Protein AF-A0AAX1WXU1-F1 (afdb_monomer_lite)

pLDDT: mean 74.73, std 11.67, range [39.56, 92.31]

Structure (mmCIF, N/CA/C/O backbone):
data_AF-A0AAX1WXU1-F1
#
_entry.id   AF-A0AAX1WXU1-F1
#
loop_
_atom_site.group_PDB
_atom_site.id
_atom_site.type_symbol
_atom_site.label_atom_id
_atom_site.label_alt_id
_atom_site.label_comp_id
_atom_site.label_asym_id
_atom_site.label_entity_id
_atom_site.label_seq_id
_atom_site.pdbx_PDB_ins_code
_atom_site.Cartn_x
_atom_site.Cartn_y
_atom_site.Cartn_z
_atom_site.occupancy
_atom_site.B_iso_or_equiv
_atom_site.auth_seq_id
_atom_site.auth_comp_id
_atom_site.auth_asym_id
_atom_site.auth_atom_id
_atom_site.pdbx_PDB_model_num
ATOM 1 N N . MET A 1 1 ? 30.539 -19.872 -4.841 1.00 39.56 1 MET A N 1
ATOM 2 C CA . MET A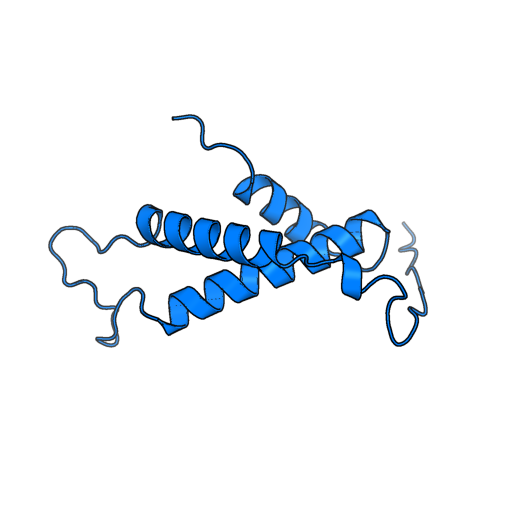 1 1 ? 29.293 -19.482 -5.534 1.00 39.56 1 MET A CA 1
ATOM 3 C C . MET A 1 1 ? 29.396 -17.987 -5.758 1.00 39.56 1 MET A C 1
ATOM 5 O O . MET A 1 1 ? 29.580 -17.281 -4.780 1.00 39.56 1 MET A O 1
ATOM 9 N N . SER A 1 2 ? 29.486 -17.536 -7.012 1.00 42.59 2 SER A N 1
ATOM 10 C CA . SER A 1 2 ? 29.725 -16.120 -7.321 1.00 42.59 2 SER A CA 1
ATOM 11 C C . SER A 1 2 ? 28.393 -15.385 -7.318 1.00 42.59 2 SER A C 1
ATOM 13 O O . SER A 1 2 ? 27.543 -15.697 -8.148 1.00 42.59 2 SER A O 1
ATOM 15 N N . ASP A 1 3 ? 28.227 -14.422 -6.413 1.00 50.34 3 ASP A N 1
ATOM 16 C CA . ASP A 1 3 ? 27.127 -13.462 -6.465 1.00 50.34 3 ASP A CA 1
ATOM 17 C C . ASP A 1 3 ? 27.281 -12.623 -7.737 1.00 50.34 3 ASP A C 1
ATOM 19 O O . ASP A 1 3 ? 28.135 -11.736 -7.829 1.00 50.34 3 ASP A O 1
ATOM 23 N N . GLN A 1 4 ? 26.481 -12.927 -8.759 1.00 51.19 4 GLN A N 1
ATOM 24 C CA . GLN A 1 4 ? 26.314 -12.035 -9.897 1.00 51.19 4 GLN A CA 1
ATOM 25 C C . GLN A 1 4 ? 25.557 -10.802 -9.403 1.00 51.19 4 GLN A C 1
ATOM 27 O O . GLN A 1 4 ? 24.331 -10.775 -9.332 1.00 51.19 4 GLN A O 1
ATOM 32 N N . LYS A 1 5 ? 26.309 -9.763 -9.032 1.00 54.88 5 LYS A N 1
ATOM 33 C CA . LYS A 1 5 ? 25.753 -8.430 -8.812 1.00 54.88 5 LYS A CA 1
ATOM 34 C C . LYS A 1 5 ? 25.221 -7.927 -10.149 1.00 54.88 5 LYS A C 1
ATOM 36 O O . LYS A 1 5 ? 25.982 -7.506 -11.016 1.00 54.88 5 LYS A O 1
ATOM 41 N N . HIS A 1 6 ? 23.912 -8.016 -10.318 1.00 49.09 6 HIS A N 1
ATOM 42 C CA . HIS A 1 6 ? 23.205 -7.440 -11.444 1.00 49.09 6 HIS A CA 1
ATOM 43 C C . HIS A 1 6 ? 23.314 -5.911 -11.393 1.00 49.09 6 HIS A C 1
ATOM 45 O O . HIS A 1 6 ? 22.584 -5.241 -10.665 1.00 49.09 6 HIS A O 1
ATOM 51 N N . THR A 1 7 ? 24.252 -5.339 -12.146 1.00 52.78 7 THR A N 1
ATOM 52 C CA . THR A 1 7 ? 24.352 -3.888 -12.322 1.00 52.78 7 THR A CA 1
ATOM 53 C C . THR A 1 7 ? 23.418 -3.459 -13.447 1.00 52.78 7 THR A C 1
ATOM 55 O O . THR A 1 7 ? 23.816 -3.338 -14.604 1.00 52.78 7 THR A O 1
ATOM 58 N N . PHE A 1 8 ? 22.153 -3.233 -13.106 1.00 58.25 8 PHE A N 1
ATOM 59 C CA . PHE A 1 8 ? 21.213 -2.560 -13.994 1.00 58.25 8 PHE A CA 1
ATOM 60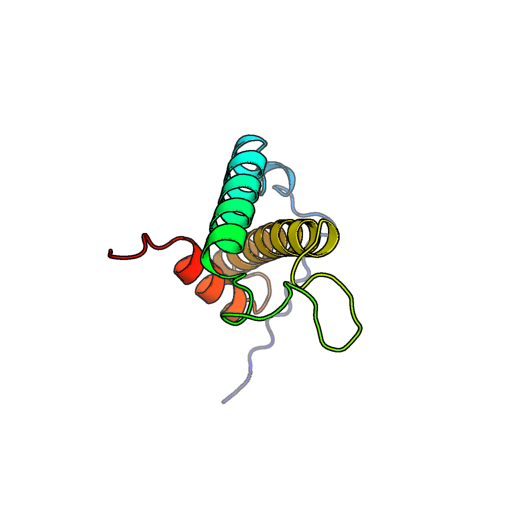 C C . PHE A 1 8 ? 21.269 -1.061 -13.704 1.00 58.25 8 PHE A C 1
ATOM 62 O O . PHE A 1 8 ? 20.809 -0.599 -12.661 1.00 58.25 8 PHE A O 1
ATOM 69 N N . ALA A 1 9 ? 21.868 -0.289 -14.613 1.00 57.34 9 ALA A N 1
ATOM 70 C CA . ALA A 1 9 ? 21.734 1.162 -14.595 1.00 57.34 9 ALA A CA 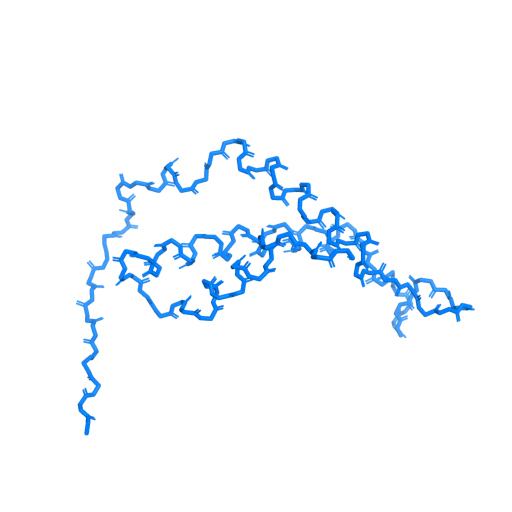1
ATOM 71 C C . ALA A 1 9 ? 20.302 1.502 -15.031 1.00 57.34 9 ALA A C 1
ATOM 73 O O . ALA A 1 9 ? 20.025 1.657 -16.220 1.00 57.34 9 ALA A O 1
ATOM 74 N N . ALA A 1 10 ? 19.374 1.517 -14.073 1.00 56.34 10 ALA A N 1
ATOM 75 C CA . ALA A 1 10 ? 17.983 1.835 -14.349 1.00 56.34 10 ALA A CA 1
ATOM 76 C C . ALA A 1 10 ? 17.871 3.285 -14.863 1.00 56.34 10 ALA A C 1
ATOM 78 O O . ALA A 1 10 ? 18.562 4.174 -14.352 1.00 56.34 10 ALA A O 1
ATOM 79 N N . PRO A 1 11 ? 17.028 3.548 -15.875 1.00 59.00 11 PRO A N 1
ATOM 80 C CA . PRO A 1 11 ? 16.764 4.907 -16.327 1.00 59.00 11 PRO A CA 1
ATOM 81 C C . PRO A 1 11 ? 16.226 5.768 -15.173 1.00 59.00 11 PRO A C 1
ATOM 83 O O . PRO A 1 11 ? 15.497 5.284 -14.311 1.00 59.00 11 PRO A O 1
ATOM 86 N N . VAL A 1 12 ? 16.553 7.068 -15.186 1.00 66.31 12 VAL A N 1
ATOM 87 C CA . VAL A 1 12 ? 16.181 8.058 -14.144 1.00 66.31 12 VAL A CA 1
ATOM 88 C C . VAL A 1 12 ? 14.662 8.116 -13.896 1.00 66.31 12 VAL A C 1
ATOM 90 O O . VAL A 1 12 ? 14.217 8.508 -12.820 1.00 66.31 12 VAL A O 1
ATOM 93 N N . LYS A 1 13 ? 13.861 7.700 -14.883 1.00 64.19 13 LYS A N 1
ATOM 94 C CA . LYS A 1 13 ? 12.416 7.507 -14.785 1.00 64.19 13 LYS A CA 1
ATOM 95 C C . LYS A 1 13 ? 12.027 6.288 -15.616 1.00 64.19 13 LYS A C 1
ATOM 97 O O . LYS A 1 13 ? 12.425 6.196 -16.778 1.00 64.19 13 LYS A O 1
ATOM 102 N N . ALA A 1 14 ? 11.248 5.377 -15.042 1.00 66.69 14 ALA A N 1
ATOM 103 C CA . ALA A 1 14 ? 10.744 4.240 -15.793 1.00 66.69 14 ALA A CA 1
ATOM 104 C C . ALA A 1 14 ? 9.746 4.708 -16.872 1.00 66.69 14 ALA A C 1
ATOM 106 O O . ALA A 1 14 ? 8.893 5.562 -16.587 1.00 66.69 14 ALA A O 1
ATOM 107 N N . PRO A 1 15 ? 9.863 4.200 -18.111 1.00 70.50 15 PRO A N 1
ATOM 108 C CA . PRO A 1 15 ? 9.060 4.632 -19.253 1.00 70.50 15 PRO A CA 1
ATOM 109 C C . PRO A 1 15 ? 7.591 4.200 -19.169 1.00 70.50 15 PRO A C 1
ATOM 111 O O . PRO A 1 15 ? 6.855 4.436 -20.108 1.00 70.50 15 PRO A O 1
ATOM 114 N N . ASP A 1 16 ? 7.176 3.555 -18.088 1.00 72.38 16 ASP A N 1
ATOM 115 C CA . ASP A 1 16 ? 5.850 2.991 -17.845 1.00 72.38 16 ASP A CA 1
ATOM 116 C C . ASP A 1 16 ? 5.329 3.351 -16.442 1.00 72.38 16 ASP A C 1
ATOM 118 O O . ASP A 1 16 ? 4.306 2.841 -16.001 1.00 72.38 16 ASP A O 1
ATOM 122 N N . CYS A 1 17 ? 5.991 4.271 -15.726 1.00 69.81 17 CYS A N 1
ATOM 123 C CA . CYS A 1 17 ? 5.612 4.628 -14.352 1.00 69.81 17 CYS A CA 1
ATOM 124 C C . CYS A 1 17 ? 4.175 5.162 -14.199 1.00 69.81 17 CYS A C 1
ATOM 126 O O . CYS A 1 17 ? 3.630 5.155 -13.097 1.00 69.81 17 CYS A O 1
ATOM 128 N N . TRP A 1 18 ? 3.555 5.621 -15.289 1.00 67.62 18 TRP A N 1
ATOM 129 C CA . TRP A 1 18 ? 2.147 6.021 -15.333 1.00 67.62 18 TRP A CA 1
ATOM 130 C C . TRP A 1 18 ? 1.169 4.835 -15.400 1.00 67.62 18 TRP A C 1
ATOM 132 O O . TRP A 1 18 ? -0.007 5.021 -15.103 1.00 67.62 18 TRP A O 1
ATOM 142 N N . ASP A 1 19 ? 1.634 3.634 -15.755 1.00 70.19 19 ASP A N 1
ATOM 143 C CA . ASP A 1 19 ? 0.823 2.413 -15.856 1.00 70.19 19 ASP A CA 1
ATOM 144 C C . ASP A 1 19 ? 0.829 1.578 -14.564 1.00 70.19 19 ASP A C 1
ATOM 146 O O . ASP A 1 19 ? -0.028 0.709 -14.386 1.00 70.19 19 ASP A O 1
ATOM 150 N N . TRP A 1 20 ? 1.754 1.853 -13.638 1.00 73.12 20 TRP A N 1
ATOM 151 C CA . TRP A 1 20 ? 1.948 1.057 -12.418 1.00 73.12 20 TRP A CA 1
ATOM 152 C C . TRP A 1 20 ? 0.790 1.154 -11.418 1.00 73.12 20 TRP A C 1
ATOM 154 O O . TRP A 1 20 ? 0.507 0.194 -10.696 1.00 73.12 20 TRP A O 1
ATOM 164 N N . ILE A 1 21 ? 0.114 2.306 -11.361 1.00 75.94 21 ILE A N 1
ATOM 165 C CA . ILE A 1 21 ? -1.036 2.540 -10.481 1.00 75.94 21 ILE A CA 1
ATOM 166 C C . ILE A 1 21 ? -2.136 3.232 -11.278 1.00 75.94 21 ILE A C 1
ATOM 168 O O . ILE A 1 21 ? -2.021 4.407 -11.625 1.00 75.94 21 ILE A O 1
ATOM 172 N N . ARG A 1 22 ? -3.245 2.525 -11.512 1.00 79.12 22 ARG A N 1
ATOM 173 C CA . ARG A 1 22 ? -4.448 3.119 -12.104 1.00 79.12 22 ARG A CA 1
ATOM 174 C C . ARG A 1 22 ? -5.347 3.731 -11.023 1.00 79.12 22 ARG A C 1
ATOM 176 O O . ARG A 1 22 ? -5.295 3.293 -9.870 1.00 79.12 22 ARG A O 1
ATOM 183 N N . PRO A 1 23 ? -6.227 4.693 -11.352 1.00 78.56 23 PRO A N 1
ATOM 184 C CA . PRO A 1 23 ? -7.184 5.242 -10.387 1.00 78.56 23 PRO A CA 1
ATOM 185 C C . PRO A 1 23 ? -8.027 4.168 -9.680 1.00 78.56 23 PRO A C 1
ATOM 187 O O . PRO A 1 23 ? -8.284 4.257 -8.480 1.00 78.56 23 PRO A O 1
ATOM 190 N N . GLU A 1 24 ? -8.410 3.104 -10.387 1.00 80.38 24 GLU A N 1
ATOM 191 C CA . GLU A 1 24 ? -9.175 1.990 -9.821 1.00 80.38 24 GLU A CA 1
ATOM 192 C C . GLU A 1 24 ? -8.351 1.175 -8.820 1.00 80.38 24 GLU A C 1
ATOM 194 O O . GLU A 1 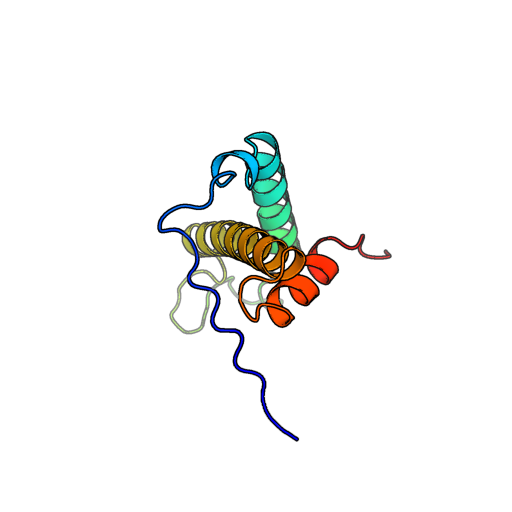24 ? -8.900 0.643 -7.851 1.00 80.38 24 GLU A O 1
ATOM 199 N N . ASP A 1 25 ? -7.033 1.087 -9.020 1.00 75.25 25 ASP A N 1
ATOM 200 C CA . ASP A 1 25 ? -6.141 0.468 -8.047 1.00 75.25 25 ASP A CA 1
ATOM 201 C C . ASP A 1 25 ? -6.140 1.276 -6.752 1.00 75.25 25 ASP A C 1
ATOM 203 O O . ASP A 1 25 ? -6.154 0.678 -5.681 1.00 75.25 25 ASP A O 1
ATOM 207 N N . VAL A 1 26 ? -6.223 2.608 -6.810 1.00 77.81 26 VAL A N 1
ATOM 208 C CA . VAL A 1 26 ? -6.270 3.428 -5.592 1.00 77.81 26 VAL A CA 1
ATOM 209 C C . VAL A 1 26 ? -7.469 3.081 -4.723 1.00 77.81 26 VAL A C 1
ATOM 211 O O . VAL A 1 26 ? -7.326 2.843 -3.523 1.00 77.81 26 VAL A O 1
ATOM 214 N N . VAL A 1 27 ? -8.640 2.964 -5.343 1.00 81.38 27 VAL A N 1
ATOM 215 C CA . VAL A 1 27 ? -9.872 2.583 -4.646 1.00 81.38 27 VAL A CA 1
ATOM 216 C C . VAL A 1 27 ? -9.767 1.164 -4.080 1.00 81.38 27 VAL A C 1
ATOM 218 O O . VAL A 1 27 ? -10.131 0.934 -2.926 1.00 81.38 27 VAL A O 1
ATOM 221 N N . ARG A 1 28 ? -9.231 0.209 -4.853 1.00 77.44 28 ARG A N 1
ATOM 222 C CA . ARG A 1 28 ? -9.058 -1.181 -4.397 1.00 77.44 28 ARG A CA 1
ATOM 223 C C . ARG A 1 28 ? -8.105 -1.293 -3.209 1.00 77.44 28 ARG A C 1
ATOM 225 O O . ARG A 1 28 ? -8.436 -1.996 -2.258 1.00 77.44 28 ARG A O 1
ATOM 232 N N . HIS A 1 29 ? -6.962 -0.607 -3.230 1.00 74.62 29 HIS A N 1
ATOM 233 C CA . HIS A 1 29 ? -6.000 -0.662 -2.123 1.00 74.62 29 HIS A CA 1
ATOM 234 C C . HIS A 1 29 ? -6.518 0.072 -0.885 1.00 74.62 29 HIS A C 1
ATOM 236 O O . HIS A 1 29 ? -6.335 -0.428 0.222 1.00 74.62 29 HIS A O 1
ATOM 242 N N . ALA A 1 30 ? -7.235 1.190 -1.047 1.00 75.62 30 ALA A N 1
ATOM 243 C CA . ALA A 1 30 ? -7.898 1.861 0.070 1.00 75.62 30 ALA A CA 1
ATOM 244 C C . ALA A 1 30 ? -8.936 0.947 0.749 1.00 75.62 30 ALA A C 1
ATOM 246 O O . ALA A 1 30 ? -8.964 0.839 1.976 1.00 75.62 30 ALA A O 1
ATOM 247 N N . LEU A 1 31 ? -9.746 0.229 -0.038 1.00 77.56 31 LEU A N 1
ATOM 248 C CA . LEU A 1 31 ? -10.689 -0.767 0.481 1.00 77.56 31 LEU A CA 1
ATOM 249 C C . LEU A 1 31 ? -9.976 -1.949 1.148 1.00 77.56 31 LEU A C 1
ATOM 251 O O . LEU A 1 31 ? -10.385 -2.380 2.224 1.00 77.56 31 LEU A O 1
ATOM 255 N N . ALA A 1 32 ? -8.900 -2.462 0.547 1.00 73.12 32 ALA A N 1
ATOM 256 C CA . ALA A 1 32 ? -8.109 -3.542 1.130 1.00 73.12 32 ALA A CA 1
ATOM 257 C C . ALA A 1 32 ? -7.499 -3.132 2.480 1.00 73.12 32 ALA A C 1
ATOM 259 O O . ALA A 1 32 ? -7.620 -3.878 3.452 1.00 73.12 32 ALA A O 1
ATOM 260 N N . ALA A 1 33 ? -6.924 -1.929 2.571 1.00 71.75 33 ALA A N 1
ATOM 261 C CA . ALA A 1 33 ? -6.400 -1.370 3.815 1.00 71.75 33 ALA A CA 1
ATOM 262 C C . ALA A 1 33 ? -7.501 -1.214 4.872 1.00 71.75 33 ALA A C 1
ATOM 264 O O . ALA A 1 33 ? -7.304 -1.590 6.027 1.00 71.75 33 ALA A O 1
ATOM 265 N N . PHE A 1 34 ? -8.684 -0.736 4.473 1.00 73.06 34 PHE A N 1
ATOM 266 C CA . PHE A 1 34 ? -9.835 -0.599 5.364 1.00 73.06 34 PHE A CA 1
ATOM 267 C C . PHE A 1 34 ? -10.273 -1.954 5.934 1.00 73.06 34 PHE A C 1
ATOM 269 O O . PHE A 1 34 ? -10.334 -2.127 7.151 1.00 73.06 34 PHE A O 1
ATOM 276 N N . TYR A 1 35 ? -10.510 -2.951 5.078 1.00 74.62 35 TYR A N 1
ATOM 277 C CA . TYR A 1 35 ? -10.921 -4.280 5.532 1.00 74.62 35 TYR A CA 1
ATOM 278 C C . TYR A 1 35 ? -9.832 -4.992 6.331 1.00 74.62 35 TYR A C 1
ATOM 280 O O . TYR A 1 35 ? -10.142 -5.725 7.275 1.00 74.62 35 TYR A O 1
ATOM 288 N N . TRP A 1 36 ? -8.560 -4.789 5.990 1.00 76.12 36 TRP A N 1
ATOM 289 C CA . TRP A 1 36 ? -7.456 -5.301 6.789 1.00 76.12 36 TRP A CA 1
ATOM 290 C C . TRP A 1 36 ? -7.469 -4.679 8.188 1.00 76.1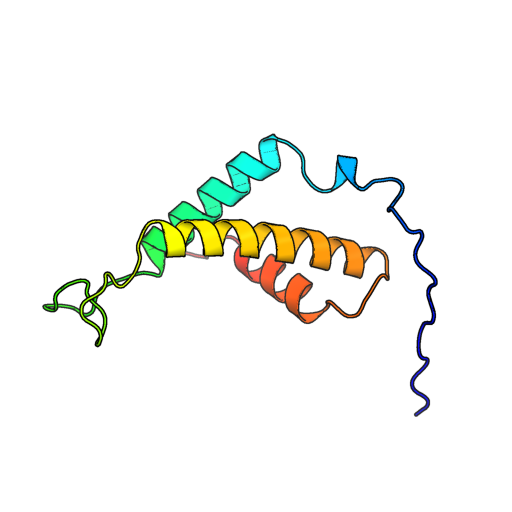2 36 TRP A C 1
ATOM 292 O O . TRP A 1 36 ? -7.417 -5.425 9.169 1.00 76.12 36 TRP A O 1
ATOM 302 N N . ALA A 1 37 ? -7.618 -3.355 8.294 1.00 72.56 37 ALA A N 1
ATOM 303 C CA . ALA A 1 37 ? -7.661 -2.653 9.572 1.00 72.56 37 ALA A CA 1
ATOM 304 C C . ALA A 1 37 ? -8.830 -3.143 10.441 1.00 72.56 37 ALA A C 1
ATOM 306 O O . ALA A 1 37 ? -8.618 -3.534 11.586 1.00 72.56 37 ALA A O 1
ATOM 307 N N . CYS A 1 38 ? -10.038 -3.246 9.875 1.00 72.50 38 CYS A N 1
ATOM 308 C CA . CYS A 1 38 ? -11.210 -3.767 10.585 1.00 72.50 38 CYS A CA 1
ATOM 309 C C . CYS A 1 38 ? -11.023 -5.202 11.107 1.00 72.50 38 CYS A C 1
ATOM 311 O O . CYS A 1 38 ? -11.566 -5.559 12.152 1.00 72.50 38 CYS A O 1
ATOM 313 N N . ASN A 1 39 ? -10.283 -6.044 10.381 1.00 73.56 39 ASN A N 1
ATOM 314 C CA . ASN A 1 39 ? -10.133 -7.456 10.729 1.00 73.56 39 ASN A CA 1
ATOM 315 C C . ASN A 1 39 ? -8.963 -7.748 11.670 1.00 73.56 39 ASN A C 1
ATOM 317 O O . ASN A 1 39 ? -9.041 -8.703 12.447 1.00 73.56 39 ASN A O 1
ATOM 321 N N . ASN A 1 40 ? -7.876 -6.984 11.568 1.00 71.06 40 ASN A N 1
ATOM 322 C CA . ASN A 1 40 ? -6.624 -7.282 12.264 1.00 71.06 40 ASN A CA 1
ATOM 323 C C . ASN A 1 40 ? -6.366 -6.330 13.433 1.00 71.06 40 ASN A C 1
ATOM 325 O O . ASN A 1 40 ? -5.712 -6.736 14.391 1.00 71.06 40 ASN A O 1
ATOM 329 N N . VAL A 1 41 ? -6.919 -5.114 13.416 1.00 74.31 41 VAL A N 1
ATOM 330 C CA . VAL A 1 41 ? -6.816 -4.215 14.564 1.00 74.31 41 VAL A CA 1
ATOM 331 C C . VAL A 1 41 ? -7.988 -4.467 15.504 1.00 74.31 41 VAL A C 1
ATOM 333 O O . VAL A 1 41 ? -9.102 -3.984 15.310 1.00 74.31 41 VAL A O 1
ATOM 336 N N . LYS A 1 42 ? -7.733 -5.253 16.548 1.00 71.12 42 LYS A N 1
ATOM 337 C CA . LYS A 1 42 ? -8.691 -5.517 17.624 1.00 71.12 42 LYS A CA 1
ATOM 338 C C . LYS A 1 42 ? -8.063 -5.096 18.942 1.00 71.12 42 LYS A C 1
ATOM 340 O O . LYS A 1 42 ? -6.946 -5.513 19.236 1.00 71.12 42 LYS A O 1
ATOM 345 N N . ALA A 1 43 ? -8.787 -4.311 19.742 1.00 66.50 43 ALA A N 1
ATOM 346 C CA . ALA A 1 43 ? -8.365 -4.093 21.121 1.00 66.50 43 ALA A CA 1
ATOM 347 C C . ALA A 1 43 ? -8.350 -5.423 21.884 1.00 66.50 43 ALA A C 1
ATOM 349 O O . ALA A 1 43 ? -9.186 -6.300 21.610 1.00 66.50 43 ALA A O 1
ATOM 350 N N . PRO A 1 44 ? -7.466 -5.552 22.883 1.00 68.62 44 PRO A N 1
ATOM 351 C CA . PRO A 1 44 ? -7.580 -6.597 23.887 1.00 68.62 44 PRO A CA 1
ATOM 352 C C . PRO A 1 44 ? -8.982 -6.592 24.520 1.00 68.62 44 PRO A C 1
ATOM 354 O O . PRO A 1 44 ? -9.586 -5.541 24.758 1.00 68.62 44 PRO A O 1
ATOM 357 N N . LYS A 1 45 ? -9.542 -7.782 24.765 1.00 75.19 45 LYS A N 1
ATOM 358 C CA . LYS A 1 45 ? -10.892 -7.913 25.333 1.00 75.19 45 LYS A CA 1
ATOM 359 C C . LYS A 1 45 ? -10.948 -7.276 26.723 1.00 75.19 45 LYS A C 1
ATOM 361 O O . LYS A 1 45 ? -10.205 -7.679 27.607 1.00 75.19 45 LYS A O 1
ATOM 366 N N . GLY A 1 46 ? -11.894 -6.358 26.924 1.00 73.06 46 GLY A N 1
ATOM 367 C CA . GLY A 1 46 ? -12.121 -5.703 28.216 1.00 73.06 46 GLY A CA 1
ATOM 368 C C . GLY A 1 46 ? -11.211 -4.503 28.492 1.00 73.06 46 GLY A C 1
ATOM 369 O O . GLY A 1 46 ? -11.363 -3.867 29.532 1.00 73.06 46 GLY A O 1
ATOM 370 N N . GLU A 1 47 ? -10.317 -4.158 27.564 1.00 71.81 47 GLU A N 1
ATOM 371 C CA . GLU A 1 47 ? -9.438 -2.996 27.675 1.00 71.81 47 GLU A CA 1
ATOM 372 C C . GLU A 1 47 ? 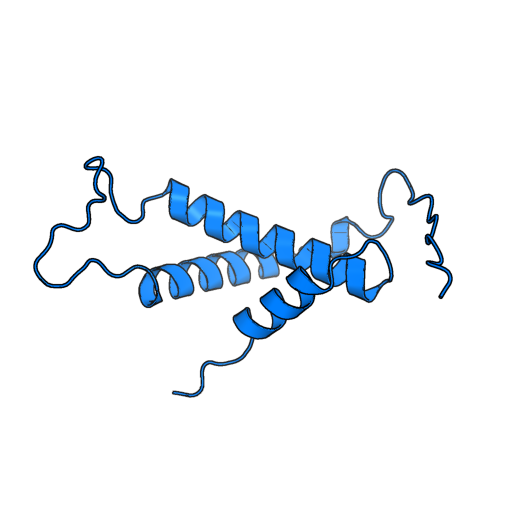-9.916 -1.838 26.792 1.00 71.81 47 GLU A C 1
ATOM 374 O O . GLU A 1 47 ? -10.709 -2.001 25.859 1.00 71.81 47 GLU A O 1
ATOM 379 N N . LYS A 1 48 ? -9.429 -0.630 27.094 1.00 72.81 48 LYS A N 1
ATOM 380 C CA . LYS A 1 48 ? -9.613 0.521 26.204 1.00 72.81 48 LYS A CA 1
ATOM 381 C C . LYS A 1 48 ? -8.807 0.276 24.925 1.00 72.81 48 LYS A C 1
ATOM 383 O O . LYS A 1 48 ? -7.739 -0.321 24.976 1.00 72.81 48 LYS A O 1
ATOM 388 N N . PHE A 1 49 ? -9.282 0.782 23.787 1.00 75.69 49 PHE A N 1
ATOM 389 C CA . PHE A 1 49 ? -8.565 0.731 22.503 1.00 75.69 49 PHE A CA 1
ATOM 390 C C . PHE A 1 49 ? -7.386 1.723 22.482 1.00 75.69 49 PHE A C 1
ATOM 392 O O . PHE A 1 49 ? -7.272 2.544 21.580 1.00 75.69 49 PHE A O 1
ATOM 399 N N . LEU A 1 50 ? -6.542 1.696 23.513 1.00 78.88 50 LEU A N 1
ATOM 400 C CA . LEU A 1 50 ? -5.400 2.581 23.700 1.00 78.88 50 LEU A CA 1
ATOM 401 C C . LEU A 1 50 ? -4.138 1.748 23.938 1.00 78.88 50 LEU A C 1
ATOM 403 O O . LEU A 1 50 ? -4.190 0.772 24.682 1.00 78.88 50 LEU A O 1
ATOM 407 N N . GLY A 1 51 ? -3.024 2.145 23.331 1.00 73.44 51 GLY A N 1
ATOM 408 C CA . GLY A 1 51 ? -1.699 1.603 23.596 1.00 73.44 51 GLY A CA 1
ATOM 409 C C . GLY A 1 51 ? -1.152 2.026 24.963 1.00 73.44 51 GLY A C 1
ATOM 410 O O . GLY A 1 51 ? -1.753 2.815 25.695 1.00 73.44 51 GLY A O 1
ATOM 411 N N . VAL A 1 52 ? 0.033 1.506 25.296 1.00 77.44 52 VAL A N 1
ATOM 412 C CA . VAL A 1 52 ? 0.758 1.778 26.557 1.00 77.44 52 VAL A CA 1
ATOM 413 C C . VAL A 1 52 ? 1.099 3.256 26.778 1.00 77.44 52 VAL A C 1
ATOM 415 O O . VAL A 1 52 ? 1.314 3.674 27.911 1.00 77.44 52 VAL A O 1
ATOM 418 N N . ASP A 1 53 ? 1.120 4.053 25.715 1.00 82.25 53 ASP A N 1
ATOM 419 C CA . ASP A 1 53 ? 1.342 5.500 25.730 1.00 82.25 53 ASP A CA 1
ATOM 420 C C . ASP A 1 53 ? 0.037 6.319 25.824 1.00 82.25 53 ASP A C 1
ATOM 422 O O . ASP A 1 53 ? 0.069 7.550 25.805 1.00 82.25 53 ASP A O 1
ATOM 426 N N . GLY A 1 54 ? -1.118 5.651 25.921 1.00 81.56 54 GLY A N 1
ATOM 427 C CA . GLY A 1 54 ? -2.437 6.276 25.980 1.00 81.56 54 GLY A CA 1
ATOM 428 C C . GLY A 1 54 ? -2.993 6.737 24.629 1.00 81.56 54 GLY A C 1
ATOM 429 O O . GLY A 1 54 ? -4.051 7.370 24.612 1.00 81.56 54 GLY A O 1
ATOM 430 N N . ARG A 1 55 ? -2.329 6.437 23.504 1.00 80.31 55 ARG A N 1
ATOM 431 C CA . ARG A 1 55 ? -2.820 6.750 22.150 1.00 80.31 55 ARG A CA 1
ATOM 432 C C . ARG A 1 55 ? -3.689 5.625 21.592 1.00 80.31 55 ARG A C 1
ATOM 434 O O . ARG A 1 55 ? -3.537 4.491 22.029 1.00 80.31 55 ARG A O 1
ATOM 441 N N . PRO A 1 56 ? -4.603 5.884 20.639 1.00 78.44 56 PRO A N 1
ATOM 442 C CA . PRO A 1 56 ? -5.394 4.823 20.021 1.00 78.44 56 PRO A CA 1
ATOM 443 C C . PRO A 1 56 ? -4.528 3.726 19.391 1.00 78.44 56 PRO A C 1
ATOM 445 O O . PRO A 1 56 ? -3.535 4.022 18.739 1.00 78.44 56 PRO A O 1
ATOM 448 N N . TYR A 1 57 ? -4.939 2.462 19.537 1.00 73.06 57 TYR A N 1
ATOM 449 C CA . TYR A 1 57 ? -4.244 1.310 18.929 1.00 73.06 57 TYR A CA 1
ATOM 450 C C . TYR A 1 57 ? -4.202 1.351 17.393 1.00 73.06 57 TYR A C 1
ATOM 452 O O . TYR A 1 57 ? -3.320 0.763 16.775 1.00 73.06 57 TYR A O 1
ATOM 460 N N . ALA A 1 58 ? -5.181 2.016 16.790 1.00 76.75 58 ALA A N 1
ATOM 461 C CA . ALA A 1 58 ? -5.154 2.452 15.408 1.00 76.75 58 ALA A CA 1
ATOM 462 C C . ALA A 1 58 ? -5.930 3.755 15.293 1.00 76.75 58 ALA A C 1
ATOM 464 O O . ALA A 1 58 ? -7.022 3.910 15.850 1.00 76.75 58 ALA A O 1
ATOM 465 N N . ASP A 1 59 ? -5.360 4.675 14.539 1.00 76.81 59 ASP A N 1
ATOM 466 C CA . ASP A 1 59 ? -5.914 5.980 14.238 1.00 76.81 59 ASP A CA 1
ATOM 467 C C . ASP A 1 59 ? -5.845 6.264 12.729 1.00 76.81 59 ASP A C 1
ATOM 469 O O . ASP A 1 59 ? -5.625 5.376 11.900 1.00 76.81 59 ASP A O 1
ATOM 473 N N . ARG A 1 60 ? -6.102 7.519 12.349 1.00 79.81 60 ARG A N 1
ATOM 474 C CA . ARG A 1 60 ? -6.078 7.935 10.941 1.00 79.81 60 ARG A CA 1
ATOM 475 C C . ARG A 1 60 ? -4.683 7.815 10.324 1.00 79.81 60 ARG A C 1
ATOM 477 O O . ARG A 1 60 ? -4.596 7.518 9.136 1.00 79.81 60 ARG A O 1
ATOM 484 N N . GLU A 1 61 ? -3.634 8.036 11.112 1.00 81.06 61 GLU A N 1
ATOM 485 C CA . GLU A 1 61 ? -2.242 7.901 10.675 1.00 81.06 61 GLU A CA 1
ATOM 486 C C . GLU A 1 61 ? -1.930 6.431 10.382 1.00 81.06 61 GLU A C 1
ATOM 488 O O . GLU A 1 61 ? -1.497 6.101 9.283 1.00 81.06 61 GLU A O 1
ATOM 493 N N . THR A 1 62 ? -2.349 5.531 11.274 1.00 78.12 62 THR A N 1
ATOM 494 C CA . THR A 1 62 ? -2.229 4.078 11.080 1.00 78.12 62 THR A CA 1
ATOM 495 C C . THR A 1 62 ? -2.873 3.612 9.768 1.00 78.12 62 THR A C 1
ATOM 497 O O . THR A 1 62 ? -2.320 2.782 9.044 1.00 78.12 62 THR A O 1
ATOM 500 N N . PHE A 1 63 ? -4.052 4.144 9.427 1.00 78.00 63 PHE A N 1
ATOM 501 C CA . PHE A 1 63 ? -4.711 3.833 8.156 1.00 78.00 63 PHE A CA 1
ATOM 502 C C . PHE A 1 63 ? -3.932 4.369 6.945 1.00 78.00 63 PHE A C 1
ATOM 504 O O . PHE A 1 63 ? -3.782 3.654 5.950 1.00 78.00 63 PHE A O 1
ATOM 511 N N . ALA A 1 64 ? -3.431 5.605 7.021 1.00 81.00 64 ALA A N 1
ATOM 512 C CA . ALA A 1 64 ? -2.643 6.216 5.953 1.00 81.00 64 ALA A CA 1
ATOM 513 C C . ALA A 1 64 ? -1.342 5.440 5.683 1.00 81.00 64 ALA A C 1
ATOM 515 O O . ALA A 1 64 ? -1.007 5.184 4.520 1.00 81.00 64 ALA A O 1
ATOM 516 N N . ASP A 1 65 ? -0.669 4.991 6.742 1.00 82.94 65 ASP A N 1
ATOM 517 C CA . ASP A 1 65 ? 0.527 4.154 6.654 1.00 82.94 65 ASP A CA 1
ATOM 518 C C . ASP A 1 65 ? 0.215 2.816 5.986 1.00 82.94 65 ASP A C 1
ATOM 520 O O . ASP A 1 65 ? 0.923 2.399 5.068 1.00 82.94 65 ASP A O 1
ATOM 524 N N . CYS A 1 66 ? -0.895 2.175 6.371 1.00 78.75 66 CYS A N 1
ATOM 525 C CA . CYS A 1 66 ? -1.336 0.930 5.746 1.00 78.75 66 CYS A CA 1
ATOM 526 C C . CYS A 1 66 ? -1.595 1.107 4.245 1.00 78.75 66 CYS A C 1
ATOM 528 O O . CYS A 1 66 ? -1.136 0.289 3.450 1.00 78.75 66 CYS A O 1
ATOM 530 N N . MET A 1 67 ? -2.304 2.166 3.832 1.00 81.06 67 MET A N 1
ATOM 531 C CA . MET A 1 67 ? -2.534 2.417 2.405 1.00 81.06 67 MET A CA 1
ATOM 532 C C . MET A 1 67 ? -1.219 2.595 1.647 1.00 81.06 67 MET A C 1
ATOM 534 O O . MET A 1 67 ? -1.016 1.959 0.613 1.00 81.06 67 MET A O 1
ATOM 538 N N . THR A 1 68 ? -0.325 3.438 2.166 1.00 84.88 68 THR A N 1
ATOM 539 C CA . THR A 1 68 ? 0.964 3.738 1.528 1.00 84.88 68 THR A CA 1
ATOM 540 C C . THR A 1 68 ? 1.818 2.479 1.404 1.00 84.88 68 THR A C 1
ATOM 542 O O . THR A 1 68 ? 2.382 2.216 0.342 1.00 84.88 68 THR A O 1
ATOM 545 N N . HIS A 1 69 ? 1.840 1.653 2.450 1.00 84.44 69 HIS A N 1
ATOM 546 C CA . HIS A 1 69 ? 2.549 0.381 2.461 1.00 84.44 69 HIS A CA 1
ATOM 547 C C . HIS A 1 69 ? 2.079 -0.569 1.350 1.00 84.44 69 HIS A C 1
ATOM 549 O O . HIS A 1 69 ? 2.907 -1.178 0.678 1.00 84.44 69 HIS A O 1
ATOM 555 N N . PHE A 1 70 ? 0.770 -0.675 1.098 1.00 80.94 70 PHE A N 1
ATOM 556 C CA . PHE A 1 70 ? 0.268 -1.555 0.038 1.00 80.94 70 PHE A CA 1
ATOM 557 C C . PHE A 1 70 ? 0.620 -1.073 -1.376 1.00 80.94 70 PHE A C 1
ATOM 559 O O . PHE A 1 70 ? 0.882 -1.904 -2.247 1.00 80.94 70 PHE A O 1
ATOM 566 N N . PHE A 1 71 ? 0.669 0.240 -1.615 1.00 84.31 71 PHE A N 1
ATOM 567 C CA . PHE A 1 71 ? 1.159 0.763 -2.894 1.00 84.31 71 PHE A CA 1
ATOM 568 C C . PHE A 1 71 ? 2.650 0.514 -3.085 1.00 84.31 71 PHE A C 1
ATOM 570 O O . PHE A 1 71 ? 3.055 0.079 -4.161 1.00 84.31 71 PHE A O 1
ATOM 577 N N . ASP A 1 72 ? 3.451 0.755 -2.046 1.00 88.69 72 ASP A N 1
ATOM 578 C CA . ASP A 1 72 ? 4.886 0.470 -2.059 1.00 88.69 72 ASP A CA 1
ATOM 579 C C . ASP A 1 72 ? 5.150 -1.014 -2.357 1.00 88.69 72 ASP A C 1
ATOM 581 O O . ASP A 1 72 ? 5.908 -1.333 -3.274 1.00 88.69 72 ASP A O 1
ATOM 585 N N . LEU A 1 73 ? 4.440 -1.921 -1.672 1.00 87.31 73 LEU A N 1
ATOM 586 C CA . LEU A 1 73 ? 4.497 -3.362 -1.931 1.00 87.31 73 LEU A CA 1
ATOM 587 C C . LEU A 1 73 ? 4.197 -3.698 -3.393 1.00 87.31 73 LEU A C 1
ATOM 589 O O . LEU A 1 73 ? 4.902 -4.510 -3.985 1.00 87.31 73 LEU A O 1
ATOM 593 N N . ARG A 1 74 ? 3.169 -3.083 -3.987 1.00 85.44 74 ARG A N 1
ATOM 594 C CA . ARG A 1 74 ? 2.793 -3.348 -5.380 1.00 85.44 74 ARG A CA 1
ATOM 595 C C . ARG A 1 74 ? 3.837 -2.861 -6.375 1.00 85.44 74 ARG A C 1
ATOM 597 O O . ARG A 1 74 ? 4.181 -3.610 -7.283 1.00 85.44 74 ARG A O 1
ATOM 604 N N . ILE A 1 75 ? 4.358 -1.648 -6.196 1.00 87.62 75 ILE A N 1
ATOM 605 C CA . ILE A 1 75 ? 5.410 -1.103 -7.065 1.00 87.62 75 ILE A CA 1
ATOM 606 C C . ILE A 1 75 ? 6.660 -1.987 -6.993 1.00 87.62 75 ILE A C 1
ATOM 608 O O . ILE A 1 75 ? 7.231 -2.333 -8.023 1.00 87.62 75 ILE A O 1
ATOM 612 N N . LYS A 1 76 ? 7.067 -2.392 -5.786 1.00 90.06 76 LYS A N 1
ATOM 613 C CA . LYS A 1 76 ? 8.232 -3.262 -5.581 1.00 90.06 76 LYS A CA 1
ATOM 614 C C . LYS A 1 76 ? 8.025 -4.669 -6.137 1.00 90.06 76 LYS A C 1
ATOM 616 O O . LYS A 1 76 ? 8.942 -5.220 -6.740 1.00 90.06 76 LYS A O 1
ATOM 621 N N . ALA A 1 77 ? 6.831 -5.237 -5.977 1.00 87.56 77 ALA A N 1
ATOM 622 C CA . ALA A 1 77 ? 6.487 -6.531 -6.557 1.00 87.56 77 ALA A CA 1
ATOM 623 C C . ALA A 1 77 ? 6.536 -6.501 -8.092 1.00 87.56 77 ALA A C 1
ATOM 625 O O . ALA A 1 77 ? 7.057 -7.432 -8.701 1.00 87.56 77 ALA A O 1
ATOM 626 N N . GLU A 1 78 ? 6.055 -5.421 -8.713 1.00 86.12 78 GLU A N 1
ATOM 627 C CA . GLU A 1 78 ? 6.147 -5.243 -10.164 1.00 86.12 78 GLU A CA 1
ATOM 628 C C . GLU A 1 78 ? 7.594 -5.032 -10.613 1.00 86.12 78 GLU A C 1
ATOM 630 O O . GLU A 1 78 ? 8.046 -5.679 -11.550 1.00 86.12 78 GLU A O 1
ATOM 635 N N . ALA A 1 79 ? 8.370 -4.212 -9.898 1.00 85.06 79 ALA A N 1
ATOM 636 C CA . ALA A 1 79 ? 9.798 -4.063 -10.169 1.00 85.06 79 ALA A CA 1
ATOM 637 C C . ALA A 1 79 ? 10.515 -5.425 -10.136 1.00 85.06 79 ALA A C 1
ATOM 639 O O . ALA A 1 79 ? 11.286 -5.739 -11.043 1.00 85.06 79 ALA A O 1
ATOM 640 N N . HIS A 1 80 ? 10.196 -6.276 -9.156 1.00 87.44 80 HIS A N 1
ATOM 641 C CA . HIS A 1 80 ? 10.727 -7.635 -9.082 1.00 87.44 80 HIS A CA 1
ATOM 642 C C . HIS A 1 80 ? 10.305 -8.509 -10.272 1.00 87.44 80 HIS A C 1
ATOM 644 O O . HIS A 1 80 ? 11.146 -9.231 -10.809 1.00 87.44 80 HIS A O 1
ATOM 650 N N . SER A 1 81 ? 9.043 -8.430 -10.716 1.00 83.62 81 SER A N 1
ATOM 651 C CA . SER A 1 81 ? 8.518 -9.238 -11.830 1.00 83.62 81 SER A CA 1
ATOM 652 C C . SER A 1 81 ? 9.242 -8.961 -13.156 1.00 83.62 81 SER A C 1
ATOM 654 O O . SER A 1 81 ? 9.411 -9.873 -13.968 1.00 83.62 81 SER A O 1
ATOM 656 N N . ILE A 1 82 ? 9.755 -7.738 -13.335 1.00 84.25 82 ILE A N 1
ATOM 657 C CA . ILE A 1 82 ? 10.549 -7.317 -14.500 1.00 84.25 82 ILE A CA 1
ATOM 658 C C . ILE A 1 82 ? 12.071 -7.347 -14.261 1.00 84.25 82 ILE A C 1
ATOM 660 O O . ILE A 1 82 ? 12.840 -6.884 -15.104 1.00 84.25 82 ILE A O 1
ATOM 664 N N . GLY A 1 83 ? 12.529 -7.905 -13.134 1.00 83.38 83 GLY A N 1
ATOM 665 C CA . GLY A 1 83 ? 13.953 -8.104 -12.835 1.00 83.38 83 GLY A CA 1
ATOM 666 C C . GLY A 1 83 ? 14.695 -6.873 -12.296 1.00 83.38 83 GLY A C 1
ATOM 667 O O . GLY A 1 83 ? 15.922 -6.809 -12.388 1.00 83.38 83 GLY A O 1
ATOM 668 N N . ILE A 1 84 ? 13.981 -5.895 -11.734 1.00 83.44 84 ILE A N 1
ATOM 669 C CA . ILE A 1 84 ? 14.538 -4.684 -11.121 1.00 83.44 84 ILE A CA 1
ATOM 670 C C . ILE A 1 84 ? 14.500 -4.801 -9.592 1.00 83.44 84 ILE A C 1
ATOM 672 O O . ILE A 1 84 ? 13.438 -4.791 -8.975 1.00 83.44 84 ILE A O 1
ATOM 676 N N . GLY A 1 85 ? 15.683 -4.814 -8.974 1.00 83.31 85 GLY A N 1
ATOM 677 C CA . GLY A 1 85 ? 15.835 -4.865 -7.518 1.00 83.31 85 GLY A CA 1
ATOM 678 C C . GLY A 1 85 ? 15.521 -6.235 -6.904 1.00 83.31 85 GLY A C 1
ATOM 679 O O . GLY A 1 85 ? 14.903 -7.104 -7.521 1.00 83.31 85 GLY A O 1
ATOM 680 N N . ASP A 1 86 ? 15.984 -6.438 -5.671 1.00 90.50 86 ASP A N 1
ATOM 681 C CA . ASP A 1 86 ? 15.682 -7.641 -4.892 1.00 90.50 86 ASP A CA 1
ATOM 682 C C . ASP A 1 86 ? 14.499 -7.365 -3.955 1.00 90.50 86 ASP A C 1
ATOM 684 O O . ASP A 1 86 ? 14.679 -6.970 -2.804 1.00 90.50 86 ASP A O 1
ATOM 688 N N . TYR A 1 87 ? 13.286 -7.515 -4.496 1.00 92.31 87 TYR A N 1
ATOM 689 C CA . TYR A 1 87 ? 12.020 -7.333 -3.772 1.00 92.31 87 TYR A CA 1
ATOM 690 C C . TYR A 1 87 ? 11.186 -8.623 -3.712 1.00 92.31 87 TYR A C 1
ATOM 692 O O . TYR A 1 87 ? 9.952 -8.600 -3.672 1.00 92.31 87 TYR A O 1
ATOM 700 N N . ALA A 1 88 ? 11.856 -9.780 -3.718 1.00 89.50 88 ALA A N 1
ATOM 701 C CA . ALA A 1 88 ? 11.196 -11.071 -3.537 1.00 89.50 88 ALA A CA 1
ATOM 702 C C . ALA A 1 88 ? 10.357 -11.153 -2.236 1.00 89.50 88 ALA A C 1
ATOM 704 O O . ALA A 1 88 ? 9.269 -11.745 -2.265 1.00 89.50 88 ALA A O 1
ATOM 705 N N . PRO A 1 89 ? 10.786 -10.566 -1.093 1.00 91.06 89 PRO A N 1
ATOM 706 C CA . PRO A 1 89 ? 9.965 -10.529 0.118 1.00 91.06 89 PRO A CA 1
ATOM 707 C C . PRO A 1 89 ? 8.644 -9.770 -0.067 1.00 91.06 89 PRO A C 1
ATOM 709 O O . PRO A 1 89 ? 7.595 -10.261 0.355 1.00 91.06 89 PRO A O 1
ATOM 712 N N . GLU A 1 90 ? 8.675 -8.607 -0.716 1.00 91.69 90 GLU A N 1
ATOM 713 C CA . GLU A 1 90 ? 7.508 -7.762 -0.970 1.00 91.69 90 GLU A CA 1
ATOM 714 C C . GLU A 1 90 ? 6.527 -8.420 -1.938 1.00 91.69 90 GLU A C 1
ATOM 716 O O . GLU A 1 90 ? 5.325 -8.439 -1.665 1.00 91.69 90 GLU A O 1
ATOM 721 N N . ALA A 1 91 ? 7.028 -9.046 -3.008 1.00 87.44 91 ALA A N 1
ATOM 722 C CA . ALA A 1 91 ? 6.202 -9.824 -3.932 1.00 87.44 91 ALA A CA 1
ATOM 723 C C . ALA A 1 91 ? 5.442 -10.944 -3.199 1.00 87.44 91 ALA A C 1
ATOM 725 O O . ALA A 1 91 ? 4.218 -11.059 -3.303 1.00 87.44 91 ALA A O 1
ATOM 726 N N . LYS A 1 92 ? 6.142 -11.710 -2.354 1.00 88.88 92 LYS A N 1
ATOM 727 C CA . LYS A 1 92 ? 5.541 -12.781 -1.545 1.00 88.88 92 LYS A CA 1
ATOM 728 C C . LYS A 1 92 ? 4.537 -12.257 -0.516 1.00 88.88 92 LYS A C 1
ATOM 730 O O . LYS A 1 92 ? 3.561 -12.936 -0.189 1.00 88.88 92 LYS A O 1
ATOM 735 N N . MET A 1 93 ? 4.784 -11.076 0.047 1.00 85.19 93 MET A N 1
ATOM 736 C CA . MET A 1 93 ? 3.855 -10.437 0.976 1.00 85.19 93 MET A CA 1
ATOM 737 C C . MET A 1 93 ? 2.576 -9.995 0.260 1.00 85.19 93 MET A C 1
ATOM 739 O O . MET A 1 93 ? 1.484 -10.280 0.753 1.00 85.19 93 MET A O 1
ATOM 743 N N . LEU A 1 94 ? 2.695 -9.390 -0.924 1.00 85.25 94 LEU A N 1
ATOM 744 C CA . LEU A 1 94 ? 1.555 -8.975 -1.740 1.00 85.25 94 LEU A CA 1
ATOM 745 C C . LEU A 1 94 ? 0.663 -10.162 -2.135 1.00 85.25 94 LEU A C 1
ATOM 747 O O . LEU A 1 94 ? -0.560 -10.074 -2.017 1.00 85.25 94 LEU A O 1
ATOM 751 N N . GLU A 1 95 ? 1.249 -11.297 -2.526 1.00 85.50 95 GLU A N 1
ATOM 752 C CA . GLU A 1 95 ? 0.501 -12.533 -2.805 1.00 85.50 95 GLU A CA 1
ATOM 753 C C . GLU A 1 95 ? -0.348 -12.976 -1.604 1.00 85.50 95 GLU A C 1
ATOM 755 O O . GLU A 1 95 ? -1.536 -13.266 -1.739 1.00 85.50 95 GLU A O 1
ATOM 760 N N . ARG A 1 96 ? 0.219 -12.969 -0.391 1.00 81.38 96 ARG A N 1
ATOM 761 C CA . ARG A 1 96 ? -0.517 -13.343 0.833 1.00 81.38 96 ARG A CA 1
ATOM 762 C C . ARG A 1 96 ? -1.664 -12.388 1.148 1.00 81.38 96 ARG A C 1
ATOM 764 O O . ARG A 1 96 ? -2.680 -12.814 1.688 1.00 81.38 96 ARG A O 1
ATOM 771 N N . CYS A 1 97 ? -1.492 -11.103 0.852 1.00 73.69 97 CYS A N 1
ATOM 772 C CA . CYS A 1 97 ? -2.509 -10.080 1.085 1.00 73.69 97 CYS A CA 1
ATOM 773 C C . CYS A 1 97 ? -3.650 -10.123 0.059 1.00 73.69 97 CYS A C 1
ATOM 775 O O . CYS A 1 97 ? -4.740 -9.638 0.355 1.00 73.69 97 CYS A O 1
ATOM 777 N N . THR A 1 98 ? -3.407 -10.689 -1.125 1.00 71.62 98 THR A N 1
ATOM 778 C CA . THR A 1 98 ? -4.372 -10.753 -2.235 1.00 71.62 98 THR A CA 1
ATOM 779 C C . THR A 1 98 ? -5.096 -12.097 -2.338 1.00 71.62 98 THR A C 1
ATOM 781 O O . THR A 1 98 ? -6.129 -12.180 -3.002 1.00 71.62 98 THR A O 1
ATOM 784 N N . GLN A 1 99 ? -4.616 -13.139 -1.650 1.00 71.00 99 GLN A N 1
ATOM 785 C CA . GLN A 1 99 ? -5.322 -14.415 -1.550 1.00 71.00 99 GLN A CA 1
ATOM 786 C C . GLN A 1 99 ? -6.670 -14.256 -0.820 1.00 71.00 99 GLN A C 1
ATOM 788 O O . GLN A 1 99 ? -6.723 -13.650 0.257 1.00 71.00 99 GLN A O 1
ATOM 793 N N . PRO A 1 100 ? -7.768 -14.833 -1.349 1.00 56.41 100 PRO A N 1
ATOM 794 C CA . PRO A 1 100 ? -9.020 -14.928 -0.613 1.00 56.41 100 PRO A CA 1
ATOM 795 C C . PRO A 1 100 ? -8.760 -15.682 0.690 1.00 56.41 100 PRO A C 1
ATOM 797 O O . PRO A 1 100 ? -8.254 -16.805 0.666 1.00 56.41 100 PRO A O 1
ATOM 800 N N . ARG A 1 101 ? -9.098 -15.085 1.838 1.00 54.38 101 ARG A N 1
ATOM 801 C CA . ARG A 1 101 ? -9.084 -15.830 3.100 1.00 54.38 101 ARG A CA 1
ATOM 802 C C . ARG A 1 101 ? -10.126 -16.942 2.974 1.00 54.38 101 ARG A C 1
ATOM 804 O O . ARG A 1 101 ? -11.314 -16.645 2.884 1.00 54.38 101 ARG A O 1
ATOM 811 N N . SER A 1 102 ? -9.681 -18.197 2.931 1.00 50.56 102 SER A N 1
ATOM 812 C CA . SER A 1 102 ? -10.557 -19.350 3.135 1.00 50.56 102 SER A CA 1
ATOM 813 C C . SER A 1 102 ? -11.241 -19.172 4.489 1.00 50.56 102 SER A C 1
ATOM 815 O O . SER A 1 102 ? -10.559 -19.054 5.510 1.00 50.56 102 SER A O 1
ATOM 817 N N . VAL A 1 103 ? -12.566 -19.030 4.436 1.00 39.88 103 VAL A N 1
ATOM 818 C CA . VAL A 1 103 ? -13.462 -18.868 5.587 1.00 39.88 103 VAL A CA 1
ATOM 819 C C . VAL A 1 103 ? -13.572 -20.187 6.334 1.00 39.88 103 VAL A C 1
ATOM 821 O O . VAL A 1 103 ? -13.706 -21.224 5.645 1.00 39.88 103 VAL A O 1
#

Foldseek 3Di:
DDPPPPPDPDPPDDPCVVVLDDPVNLVVLLVLLVVCCVVPQDDDPPDDCADPVRHGVDDPVNSVVSSVLLSVLSVLLVCVVVPHDDSPVSVVVNVVSPDDPPD

Secondary structure (DSSP, 8-state):
-----------SS-TTTTTSS-HHHHHHHHHHHHHHHHHH--PPTTS-SB-TTSSBSS-HHHHHHHHHHHHHHHHHHHHHHTT-SS-HHHHHHHHHHHS----

Sequence (103 aa):
MSDQKHTFAAPVKAPDCWDWIRPEDVVRHALAAFYWACNNVKAPKGEKFLGVDGRPYADRETFADCMTHFFDLRIKAEAHSIGIGDYAPEAKMLERCTQPRSV

Organism: NCBI:txid164759

Radius of gyration: 17.86 Å; chains: 1; bounding box: 43×28×48 Å